Protein AF-A0A0H3GRU6-F1 (afdb_monomer_lite)

Sequence (104 aa):
MSTEKFFQLVTIPDYRFSSDKEQCQNIDFDKIATDCDTKTISILQAINHIGVSIMSEAEEKRLNKDKIMMLSSVVADLAELAIATNKIANSATYSSGYKDAKNV

pLDDT: mean 92.18, std 8.15, range [51.97, 98.81]

Foldseek 3Di:
DDDDAPLRVQEDDQCVPDPCVVVCLPDPLVVLLVVLVVLLVVLVVLLVVLVVVLVVLVPDPDRPPVSNVVSVVSSVVSVSSSSNSNNHNVSSVNSVVVSVVVVD

Organism: Klebsiella pneumoniae subsp. pneumoniae (strain HS11286) (NCBI:txid1125630)

Secondary structure (DSSP, 8-state):
-----HHHH-----TTT-S-HHHHHT--HHHHHHHHHHHHHHHHHHHHHHHHHHHHHHHSSS--HHHHHHHHHHHHHHHHHHHHHHHHHHHHHHHHHHHHHH--

Structure (mmCIF, N/CA/C/O backbone):
data_AF-A0A0H3GRU6-F1
#
_entry.id   AF-A0A0H3GRU6-F1
#
loop_
_atom_site.group_PDB
_atom_site.id
_atom_site.type_symbol
_atom_site.label_atom_id
_atom_site.label_alt_id
_atom_site.label_comp_id
_atom_site.label_asym_id
_atom_site.label_entity_id
_atom_site.label_seq_id
_atom_site.pdbx_PDB_ins_code
_atom_site.Cartn_x
_atom_site.Cartn_y
_atom_site.Cartn_z
_atom_site.occupancy
_atom_site.B_iso_or_equiv
_atom_site.auth_seq_id
_atom_site.auth_comp_id
_atom_site.auth_asym_id
_atom_site.auth_atom_id
_atom_site.pdbx_PDB_model_num
ATOM 1 N N . MET A 1 1 ? 9.476 -24.783 1.574 1.00 51.97 1 MET A N 1
ATOM 2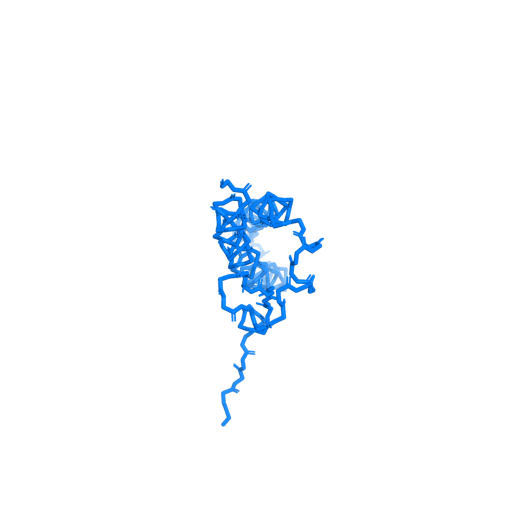 C CA . MET A 1 1 ? 9.001 -23.725 0.660 1.00 51.97 1 MET A CA 1
ATOM 3 C C . MET A 1 1 ? 8.640 -22.522 1.511 1.00 51.97 1 MET A C 1
ATOM 5 O O . MET A 1 1 ? 7.876 -22.709 2.450 1.00 51.97 1 MET A O 1
ATOM 9 N N . SER A 1 2 ? 9.223 -21.348 1.260 1.00 78.75 2 SER A N 1
ATOM 10 C CA . SER A 1 2 ? 8.659 -20.087 1.755 1.00 78.75 2 SER A CA 1
ATOM 11 C C . SER A 1 2 ? 7.510 -19.688 0.832 1.00 78.75 2 SER A C 1
ATOM 13 O O . SER A 1 2 ? 7.607 -19.872 -0.380 1.00 78.75 2 SER A O 1
ATOM 15 N N . THR A 1 3 ? 6.417 -19.179 1.394 1.00 83.88 3 THR A N 1
ATOM 16 C CA . THR A 1 3 ? 5.413 -18.464 0.602 1.00 83.88 3 THR A CA 1
ATOM 17 C C . THR A 1 3 ? 5.865 -17.014 0.530 1.00 83.88 3 THR A C 1
ATOM 19 O O . THR A 1 3 ? 5.961 -16.356 1.566 1.00 83.88 3 THR A O 1
ATOM 22 N N . GLU A 1 4 ? 6.181 -16.532 -0.669 1.00 86.25 4 GLU A N 1
ATOM 23 C CA . GLU A 1 4 ? 6.481 -15.117 -0.883 1.00 86.25 4 GLU A CA 1
ATOM 24 C C . GLU A 1 4 ? 5.208 -14.289 -0.675 1.00 86.25 4 GLU A C 1
ATOM 26 O O . GLU A 1 4 ? 4.135 -14.628 -1.179 1.00 86.25 4 GLU A O 1
ATOM 31 N N . LYS A 1 5 ? 5.326 -13.194 0.071 1.00 88.25 5 LYS A N 1
ATOM 32 C CA . LYS A 1 5 ? 4.264 -12.203 0.238 1.00 88.25 5 LYS A CA 1
ATOM 33 C C . LYS A 1 5 ? 4.081 -11.397 -1.042 1.00 88.25 5 LYS A C 1
ATOM 35 O O . LYS A 1 5 ? 5.017 -11.238 -1.828 1.00 88.25 5 LYS A O 1
ATOM 40 N N . PHE A 1 6 ? 2.904 -10.801 -1.221 1.00 88.38 6 PHE A N 1
ATOM 41 C CA . PHE A 1 6 ? 2.580 -10.041 -2.430 1.00 88.38 6 PHE A CA 1
ATOM 42 C C . PHE A 1 6 ? 3.614 -8.946 -2.741 1.00 88.38 6 PHE A C 1
ATOM 44 O O . PHE A 1 6 ? 4.134 -8.870 -3.854 1.00 88.38 6 PHE A O 1
ATOM 51 N N . PHE A 1 7 ? 4.006 -8.151 -1.741 1.00 87.56 7 PHE A N 1
ATOM 52 C CA . PHE A 1 7 ? 4.991 -7.078 -1.925 1.00 87.56 7 PHE A CA 1
ATOM 53 C C . PHE A 1 7 ? 6.400 -7.576 -2.304 1.00 87.56 7 PHE A C 1
ATOM 55 O O . PHE A 1 7 ? 7.226 -6.798 -2.793 1.00 87.56 7 PHE A O 1
ATOM 62 N N . GLN A 1 8 ? 6.717 -8.854 -2.068 1.00 88.50 8 GLN A N 1
ATOM 63 C CA . GLN A 1 8 ? 7.986 -9.446 -2.500 1.00 88.50 8 GLN A CA 1
ATOM 64 C C . GLN A 1 8 ? 7.963 -9.706 -4.010 1.00 88.50 8 GLN A C 1
ATOM 66 O O . GLN A 1 8 ? 8.957 -9.431 -4.680 1.00 88.50 8 GLN A O 1
ATOM 71 N N . LEU A 1 9 ? 6.808 -10.122 -4.540 1.00 89.75 9 LEU A N 1
ATOM 72 C CA . LEU A 1 9 ? 6.589 -10.417 -5.958 1.00 89.75 9 LEU A CA 1
ATOM 73 C C . LEU A 1 9 ? 6.447 -9.156 -6.814 1.00 89.75 9 LEU A C 1
ATOM 75 O O . LEU A 1 9 ? 6.908 -9.123 -7.953 1.00 89.75 9 LEU A O 1
ATOM 79 N N . VAL A 1 10 ? 5.822 -8.108 -6.276 1.00 88.94 10 VAL A N 1
ATOM 80 C CA . VAL A 1 10 ? 5.631 -6.858 -7.012 1.00 88.94 10 VAL A CA 1
ATOM 81 C C . VAL A 1 10 ? 6.937 -6.069 -7.067 1.00 88.94 10 VAL A C 1
ATOM 83 O O . VAL A 1 10 ? 7.530 -5.716 -6.042 1.00 88.94 10 VAL A O 1
ATOM 86 N N . THR A 1 11 ? 7.392 -5.777 -8.281 1.00 89.50 11 THR A N 1
ATOM 87 C CA . THR A 1 11 ? 8.557 -4.933 -8.540 1.00 89.50 11 THR A CA 1
ATOM 88 C C . THR A 1 11 ? 8.417 -4.237 -9.886 1.00 89.50 11 THR A C 1
ATOM 90 O O . THR A 1 11 ? 7.670 -4.683 -10.755 1.00 89.50 11 THR A O 1
ATOM 93 N N . ILE A 1 12 ? 9.175 -3.163 -10.059 1.00 91.12 12 ILE A N 1
ATOM 94 C CA . ILE A 1 12 ? 9.457 -2.568 -11.364 1.00 91.12 12 ILE A CA 1
ATOM 95 C C . ILE A 1 12 ? 10.920 -2.849 -11.738 1.00 91.12 12 ILE A C 1
ATOM 97 O O . ILE A 1 12 ? 11.711 -3.203 -10.853 1.00 91.12 12 ILE A O 1
ATOM 101 N N . PRO A 1 13 ? 11.302 -2.711 -13.018 1.00 89.12 13 PRO A N 1
ATOM 102 C CA . PRO A 1 13 ? 12.703 -2.724 -13.412 1.00 89.12 13 PRO A CA 1
ATOM 103 C C . PRO A 1 13 ? 13.481 -1.597 -12.725 1.00 89.12 13 PRO A C 1
ATOM 105 O O . PRO A 1 13 ? 13.002 -0.470 -12.638 1.00 89.12 13 PRO A O 1
ATOM 108 N N . ASP A 1 14 ? 14.700 -1.891 -12.279 1.00 85.56 14 ASP A N 1
ATOM 109 C CA . ASP A 1 14 ? 15.606 -0.884 -11.729 1.00 85.56 14 ASP A CA 1
ATOM 110 C C . ASP A 1 14 ? 16.530 -0.367 -12.833 1.00 85.56 14 ASP A C 1
ATOM 112 O O . ASP A 1 14 ? 17.379 -1.108 -13.336 1.00 85.56 14 ASP A O 1
ATOM 116 N N . TYR A 1 15 ? 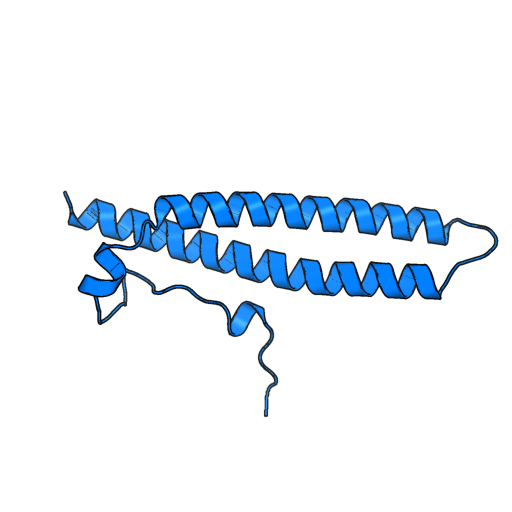16.409 0.909 -13.208 1.00 84.38 15 TYR A N 1
ATOM 117 C CA . TYR A 1 15 ? 17.208 1.478 -14.296 1.00 84.38 15 TYR A CA 1
ATOM 118 C C . TYR A 1 15 ? 18.718 1.433 -14.020 1.00 84.38 15 TYR A C 1
ATOM 120 O O . TYR A 1 15 ? 19.505 1.453 -14.964 1.00 84.38 15 TYR A O 1
ATOM 128 N N . ARG A 1 16 ? 19.172 1.303 -12.768 1.00 83.44 16 ARG A N 1
ATOM 129 C CA . ARG A 1 16 ? 20.599 1.169 -12.423 1.00 83.44 16 ARG A CA 1
ATOM 130 C C . ARG A 1 16 ? 21.146 -0.175 -12.893 1.00 83.44 16 ARG A C 1
ATOM 132 O O . ARG A 1 16 ? 22.159 -0.224 -13.591 1.00 83.44 16 ARG A O 1
ATOM 139 N N . PHE A 1 17 ? 20.416 -1.246 -12.591 1.00 84.38 17 PHE A N 1
ATOM 140 C CA . PHE A 1 17 ? 20.853 -2.632 -12.783 1.00 84.38 17 PHE A CA 1
ATOM 141 C C . PHE A 1 17 ? 20.212 -3.333 -13.978 1.00 84.38 17 PHE A C 1
ATOM 143 O O . PHE A 1 17 ? 20.629 -4.438 -14.309 1.00 84.38 17 PHE A O 1
ATOM 150 N N . SER A 1 18 ? 19.231 -2.713 -14.641 1.00 81.44 18 SER A N 1
ATOM 151 C CA . SER A 1 18 ? 18.587 -3.326 -15.800 1.00 81.44 18 SER A CA 1
ATOM 152 C C . SER A 1 18 ? 19.623 -3.615 -16.883 1.00 81.44 18 SER A C 1
ATOM 154 O O . SER A 1 18 ? 20.359 -2.707 -17.296 1.00 81.44 18 SER A O 1
ATOM 156 N N . SER A 1 19 ? 19.664 -4.876 -17.313 1.00 79.69 19 SER A N 1
ATOM 157 C CA . SER A 1 19 ? 20.391 -5.329 -18.499 1.00 79.69 19 SER A CA 1
ATOM 158 C C . SER A 1 19 ? 19.740 -4.819 -19.782 1.00 79.69 19 SER A C 1
ATOM 160 O O . SER A 1 19 ? 20.431 -4.622 -20.775 1.00 79.69 19 SER A O 1
ATOM 162 N N . ASP A 1 20 ? 18.429 -4.569 -19.747 1.00 81.44 20 ASP A N 1
ATOM 163 C CA . ASP A 1 20 ? 17.657 -4.027 -20.858 1.00 81.44 20 ASP A CA 1
ATOM 164 C C . ASP A 1 20 ? 17.414 -2.529 -20.633 1.00 81.44 20 ASP A C 1
ATOM 166 O O . ASP A 1 20 ? 16.397 -2.089 -20.084 1.00 81.44 20 ASP A O 1
ATOM 170 N N . LYS A 1 21 ? 18.420 -1.723 -20.988 1.00 78.81 21 LYS A N 1
ATOM 171 C CA . LYS A 1 21 ? 18.313 -0.263 -20.884 1.00 78.81 21 LYS A CA 1
ATOM 172 C C . LYS A 1 21 ? 17.267 0.303 -21.838 1.00 78.81 21 LYS A C 1
ATOM 174 O O . LYS A 1 21 ? 16.660 1.307 -21.486 1.00 78.81 21 LYS A O 1
ATOM 179 N N . GLU A 1 22 ? 17.045 -0.327 -22.990 1.00 81.75 22 GLU A N 1
ATOM 180 C CA . GLU A 1 22 ? 16.111 0.150 -24.012 1.00 81.75 22 GLU A CA 1
ATOM 181 C C . GLU A 1 22 ? 14.669 0.069 -23.505 1.00 81.75 22 GLU A C 1
ATOM 183 O O . GLU A 1 22 ? 13.941 1.065 -23.532 1.00 81.75 22 GLU A O 1
ATOM 188 N N . GLN A 1 23 ? 14.280 -1.067 -22.918 1.00 78.81 23 GLN A N 1
ATOM 189 C CA . GLN A 1 23 ? 12.960 -1.212 -22.310 1.00 78.81 23 GLN A CA 1
ATOM 190 C C . GLN A 1 23 ? 12.756 -0.206 -21.171 1.00 78.81 23 GLN A C 1
ATOM 192 O O . GLN A 1 23 ? 11.695 0.411 -21.063 1.00 78.81 23 GLN A O 1
ATOM 197 N N . CYS A 1 24 ? 13.771 -0.002 -20.328 1.00 87.38 24 CYS A N 1
ATOM 198 C CA . CYS A 1 24 ? 13.656 0.925 -19.208 1.00 87.38 24 CYS A CA 1
ATOM 199 C C . CYS A 1 24 ? 13.744 2.406 -19.617 1.00 87.38 24 CYS A C 1
ATOM 201 O O . CYS A 1 24 ? 13.280 3.265 -18.868 1.00 87.38 24 CYS A O 1
ATOM 203 N N . GLN A 1 25 ? 14.298 2.735 -20.787 1.00 85.50 25 GLN A N 1
ATOM 204 C CA . GLN A 1 25 ? 14.419 4.118 -21.258 1.00 85.50 25 GLN A CA 1
ATOM 205 C C . GLN A 1 25 ? 13.052 4.759 -21.521 1.00 85.50 25 GLN A C 1
ATOM 207 O O . GLN A 1 25 ? 12.885 5.956 -21.283 1.00 85.50 25 GLN A O 1
ATOM 212 N N . ASN A 1 26 ? 12.057 3.968 -21.925 1.00 88.62 26 ASN A N 1
ATOM 213 C CA . ASN A 1 26 ? 10.692 4.446 -22.161 1.00 88.62 26 ASN A CA 1
ATOM 214 C C . ASN A 1 26 ? 9.833 4.497 -20.889 1.00 88.62 26 ASN A C 1
ATOM 216 O O . ASN A 1 26 ? 8.701 4.973 -20.934 1.00 88.62 26 ASN A O 1
ATOM 220 N N . ILE A 1 27 ? 10.352 4.023 -19.754 1.00 91.81 27 ILE A N 1
ATOM 221 C CA . ILE A 1 27 ? 9.638 4.091 -18.482 1.00 91.81 27 ILE A CA 1
ATOM 222 C C . ILE A 1 27 ? 9.776 5.503 -17.906 1.00 91.81 27 ILE A C 1
ATOM 224 O O . ILE A 1 27 ? 10.881 6.042 -17.755 1.00 91.81 27 ILE A O 1
ATOM 228 N N . ASP A 1 28 ? 8.629 6.089 -17.580 1.00 93.88 28 ASP A N 1
ATOM 229 C CA . ASP A 1 28 ? 8.510 7.340 -16.838 1.00 93.88 28 ASP A CA 1
ATOM 230 C C . ASP A 1 28 ? 8.559 7.040 -15.332 1.00 93.88 28 ASP A C 1
ATOM 232 O O . ASP A 1 28 ? 7.539 6.830 -14.669 1.00 93.88 28 ASP A O 1
ATOM 236 N N . PHE A 1 29 ? 9.782 6.916 -14.816 1.00 94.81 29 PHE A N 1
ATOM 237 C CA . PHE A 1 29 ? 10.018 6.573 -13.417 1.00 94.81 29 PHE A CA 1
ATOM 238 C C . PHE A 1 29 ? 9.555 7.670 -12.453 1.00 94.81 29 PHE A C 1
ATOM 240 O O . PHE A 1 29 ? 9.081 7.336 -11.373 1.00 94.81 29 PHE A O 1
ATOM 247 N N . ASP A 1 30 ? 9.631 8.944 -12.837 1.00 95.38 30 ASP A N 1
ATOM 248 C CA . ASP A 1 30 ? 9.156 10.060 -12.013 1.00 95.38 30 ASP A CA 1
ATOM 249 C C . ASP A 1 30 ? 7.638 9.984 -11.788 1.00 95.38 30 ASP A C 1
ATOM 251 O O . ASP A 1 30 ? 7.143 10.037 -10.656 1.00 95.38 30 ASP A O 1
ATOM 255 N N . LYS A 1 31 ? 6.884 9.721 -12.862 1.00 97.00 31 LYS A N 1
ATOM 256 C CA . LYS A 1 31 ? 5.435 9.525 -12.773 1.00 97.00 31 LYS A CA 1
ATOM 257 C C . LYS A 1 31 ? 5.061 8.300 -11.944 1.00 97.00 31 LYS A C 1
ATOM 259 O O . LYS A 1 31 ? 4.126 8.376 -11.149 1.00 97.00 31 LYS A O 1
ATOM 264 N N . ILE A 1 32 ? 5.773 7.181 -12.107 1.00 96.75 32 ILE A N 1
ATOM 265 C CA . ILE A 1 32 ? 5.541 5.973 -11.297 1.00 96.75 32 ILE A CA 1
ATOM 266 C C . ILE A 1 32 ? 5.844 6.248 -9.822 1.00 96.75 32 ILE A C 1
ATOM 268 O O . ILE A 1 32 ? 5.073 5.819 -8.963 1.00 96.75 32 ILE A O 1
ATOM 272 N N . ALA A 1 33 ? 6.933 6.964 -9.525 1.00 97.06 33 ALA A N 1
ATOM 273 C CA . ALA A 1 33 ? 7.303 7.331 -8.164 1.00 97.06 33 ALA A CA 1
ATOM 274 C C . ALA A 1 33 ? 6.197 8.158 -7.501 1.00 97.06 33 ALA A C 1
ATOM 276 O O . ALA A 1 33 ? 5.700 7.781 -6.441 1.00 97.06 33 ALA A O 1
ATOM 277 N N . THR A 1 34 ? 5.749 9.217 -8.178 1.00 98.12 34 THR A N 1
ATOM 278 C CA . THR A 1 34 ? 4.703 10.126 -7.690 1.00 98.12 34 THR A CA 1
ATOM 279 C C . THR A 1 34 ? 3.356 9.420 -7.505 1.00 98.12 34 THR A C 1
ATOM 281 O O . THR A 1 34 ? 2.688 9.602 -6.483 1.00 98.12 34 THR A O 1
ATOM 284 N N . ASP A 1 35 ? 2.948 8.581 -8.464 1.00 98.31 35 ASP A N 1
ATOM 285 C CA . ASP A 1 35 ? 1.699 7.814 -8.379 1.00 98.31 35 ASP A CA 1
ATOM 286 C C . ASP A 1 35 ? 1.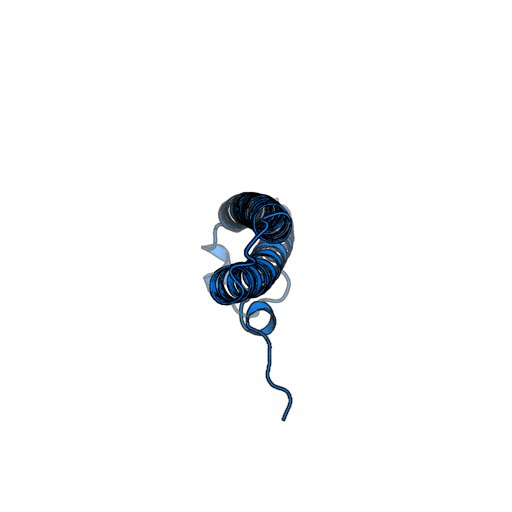731 6.812 -7.217 1.00 98.31 35 ASP A C 1
ATOM 288 O O . ASP A 1 35 ? 0.798 6.749 -6.412 1.00 98.31 35 ASP A O 1
ATOM 292 N N . CYS A 1 36 ? 2.826 6.060 -7.076 1.00 98.12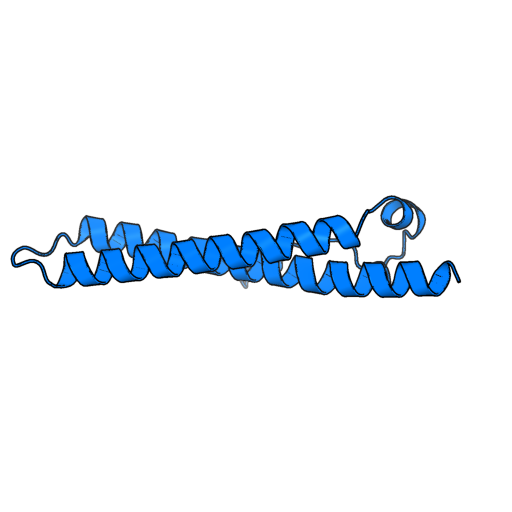 36 CYS A N 1
ATOM 293 C CA . CYS A 1 36 ? 2.967 5.076 -6.007 1.00 98.12 36 CYS A CA 1
ATOM 294 C C . CYS A 1 36 ? 3.096 5.720 -4.623 1.00 98.12 36 CYS A C 1
ATOM 296 O O . CYS A 1 36 ? 2.544 5.180 -3.663 1.00 98.12 36 CYS A O 1
ATOM 298 N N . ASP A 1 37 ? 3.762 6.868 -4.497 1.00 98.38 37 ASP A N 1
ATOM 299 C CA . ASP A 1 37 ? 3.818 7.626 -3.243 1.00 98.38 37 ASP A CA 1
ATOM 300 C C . ASP A 1 37 ? 2.417 8.108 -2.828 1.00 98.38 37 ASP A C 1
ATOM 302 O O . ASP A 1 37 ? 1.932 7.796 -1.737 1.00 98.38 37 ASP A O 1
ATOM 306 N N . THR A 1 38 ? 1.678 8.718 -3.761 1.00 98.50 38 THR A N 1
ATOM 307 C CA . THR A 1 38 ? 0.295 9.175 -3.534 1.00 98.50 38 THR A CA 1
ATOM 308 C C . THR A 1 38 ? -0.634 8.024 -3.133 1.00 98.50 38 THR A C 1
ATOM 310 O O . THR A 1 38 ? -1.447 8.148 -2.207 1.00 98.50 38 THR A O 1
ATOM 313 N N . LYS A 1 39 ? -0.517 6.870 -3.801 1.00 98.38 39 LYS A N 1
ATOM 314 C CA . LYS A 1 39 ? -1.281 5.662 -3.454 1.00 98.38 39 LYS A CA 1
ATOM 315 C C . LYS A 1 39 ? -0.889 5.120 -2.086 1.00 98.38 39 LYS A C 1
ATOM 317 O O . LYS A 1 39 ? -1.782 4.752 -1.331 1.00 98.38 39 LYS A O 1
ATOM 322 N N . THR A 1 40 ? 0.398 5.115 -1.742 1.00 98.62 40 THR A N 1
ATOM 323 C CA . THR A 1 40 ? 0.870 4.703 -0.410 1.00 98.62 40 THR A CA 1
ATOM 324 C C . THR A 1 40 ? 0.195 5.542 0.671 1.00 98.62 40 THR A C 1
ATOM 326 O O . THR A 1 40 ? -0.395 4.985 1.595 1.00 98.62 40 THR A O 1
ATOM 329 N N . ILE A 1 41 ? 0.190 6.869 0.521 1.00 98.69 41 ILE A N 1
ATOM 330 C CA . ILE A 1 41 ? -0.478 7.786 1.456 1.00 98.69 41 ILE A CA 1
ATOM 331 C C . ILE A 1 41 ? -1.979 7.481 1.543 1.00 98.69 41 ILE A C 1
ATOM 333 O O . ILE A 1 41 ? -2.518 7.345 2.641 1.00 98.69 41 ILE A O 1
ATOM 337 N N . SER A 1 42 ? -2.647 7.312 0.400 1.00 98.69 42 SER A N 1
ATOM 338 C CA . SER A 1 42 ? -4.086 7.015 0.345 1.00 98.69 42 SER A CA 1
ATOM 339 C C . SER A 1 42 ? -4.435 5.691 1.040 1.00 98.69 42 SER A C 1
ATOM 341 O O . SER A 1 42 ? -5.428 5.596 1.761 1.00 98.69 42 SER A O 1
ATOM 343 N N . ILE A 1 43 ? -3.598 4.666 0.869 1.00 98.81 43 ILE A N 1
ATOM 344 C CA . ILE A 1 43 ? -3.762 3.362 1.518 1.00 98.81 43 ILE A CA 1
ATOM 345 C C . ILE A 1 43 ? -3.553 3.484 3.032 1.00 98.81 43 ILE A C 1
ATOM 347 O O . ILE A 1 43 ? -4.349 2.950 3.801 1.00 98.81 43 ILE A O 1
ATOM 351 N N . LEU A 1 44 ? -2.536 4.225 3.482 1.00 98.81 44 LEU A N 1
ATOM 352 C CA . LEU A 1 44 ? -2.304 4.471 4.910 1.00 98.81 44 LEU A CA 1
ATOM 353 C C . LEU A 1 44 ? -3.470 5.234 5.557 1.00 98.81 44 LEU A C 1
ATOM 355 O O . LEU A 1 44 ? -3.875 4.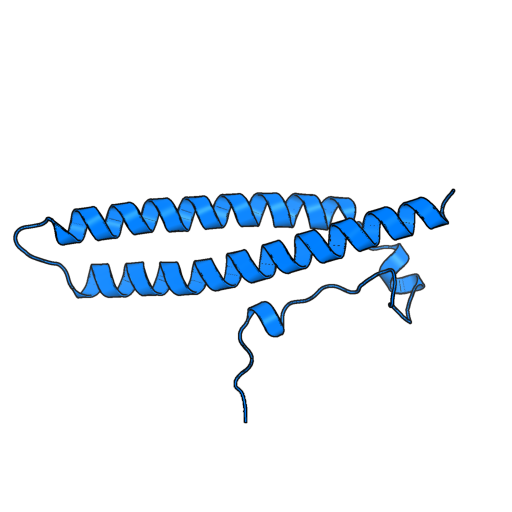916 6.675 1.00 98.81 44 LEU A O 1
ATOM 359 N N . GLN A 1 45 ? -4.063 6.194 4.844 1.00 98.69 45 GLN A N 1
ATOM 360 C CA . GLN A 1 45 ? -5.279 6.882 5.287 1.00 98.69 45 GLN A CA 1
ATOM 361 C C . GLN A 1 45 ? -6.465 5.918 5.415 1.00 98.69 45 GLN A C 1
ATOM 363 O O . GLN A 1 45 ? -7.194 5.979 6.408 1.00 98.69 45 GLN A O 1
ATOM 368 N N . ALA A 1 46 ? -6.638 5.002 4.458 1.00 98.75 46 ALA A N 1
ATOM 369 C CA . ALA A 1 46 ? -7.672 3.973 4.521 1.00 98.75 46 ALA A CA 1
ATOM 370 C C . ALA A 1 46 ? -7.460 3.020 5.710 1.00 98.75 46 ALA A C 1
ATOM 372 O O . ALA A 1 46 ? -8.405 2.764 6.455 1.00 98.75 46 ALA A O 1
ATOM 373 N N . ILE A 1 47 ? -6.223 2.566 5.952 1.00 98.75 47 ILE A N 1
ATOM 374 C CA . ILE A 1 47 ? -5.863 1.757 7.128 1.00 98.75 47 ILE A CA 1
ATOM 375 C C . ILE A 1 47 ? -6.244 2.486 8.417 1.00 98.75 47 ILE A C 1
ATOM 377 O O . ILE A 1 47 ? -6.889 1.898 9.282 1.00 98.75 47 ILE A O 1
ATOM 381 N N . ASN A 1 48 ? -5.896 3.769 8.539 1.00 98.69 48 ASN A N 1
ATOM 382 C CA . ASN A 1 48 ? -6.226 4.561 9.719 1.00 98.69 48 ASN A CA 1
ATOM 383 C C . ASN A 1 48 ? -7.746 4.684 9.924 1.00 98.69 48 ASN A C 1
ATOM 385 O O . ASN A 1 48 ? -8.244 4.460 11.026 1.00 98.69 48 ASN A O 1
ATOM 389 N N . HIS A 1 49 ? -8.500 4.987 8.864 1.00 98.50 49 HIS A N 1
ATOM 390 C CA . HIS A 1 49 ? -9.960 5.095 8.931 1.00 98.50 49 HIS A CA 1
ATOM 391 C C . HIS A 1 49 ? -10.630 3.774 9.342 1.00 98.50 49 HIS A C 1
ATOM 393 O O . HIS A 1 49 ? -11.544 3.760 10.173 1.00 98.50 49 HIS A O 1
ATOM 399 N N . ILE A 1 50 ? -10.158 2.652 8.797 1.00 98.38 50 ILE A N 1
ATOM 400 C CA . ILE A 1 50 ? -10.666 1.326 9.154 1.00 98.38 50 ILE A CA 1
ATOM 401 C C . ILE A 1 50 ? -10.274 0.968 10.591 1.00 98.38 50 ILE A C 1
ATOM 403 O O . ILE A 1 50 ? -11.109 0.450 11.328 1.00 98.38 50 ILE A O 1
ATOM 407 N N . GLY A 1 51 ? -9.056 1.301 11.024 1.00 98.06 51 GLY A N 1
ATOM 408 C CA . GLY A 1 51 ? -8.610 1.130 12.407 1.00 98.06 51 GLY A CA 1
ATOM 409 C C . GLY A 1 51 ? -9.526 1.842 13.406 1.00 98.06 51 GLY A C 1
ATOM 410 O O . GLY A 1 51 ? -9.991 1.222 14.360 1.00 98.06 51 GLY A O 1
ATOM 411 N N . VAL A 1 52 ? -9.878 3.103 13.137 1.00 97.94 52 VAL A N 1
ATOM 412 C CA . VAL A 1 52 ? -10.867 3.847 13.939 1.00 97.94 52 VAL A CA 1
ATOM 413 C C . VAL A 1 52 ? -12.232 3.155 13.915 1.00 97.94 52 VAL A C 1
ATOM 415 O O . VAL A 1 52 ? -12.859 2.999 14.958 1.00 97.94 52 VAL A O 1
ATOM 418 N N . SER A 1 53 ? -12.676 2.677 12.750 1.00 96.62 53 SER A N 1
ATOM 419 C CA . SER A 1 53 ? -13.953 1.960 12.623 1.00 96.62 53 SER A CA 1
ATOM 420 C C . SER A 1 53 ? -13.990 0.663 13.443 1.00 96.62 53 SER A C 1
ATOM 422 O O . SER A 1 53 ? -15.024 0.337 14.023 1.00 96.62 53 SER A O 1
ATOM 424 N N . ILE A 1 54 ? -12.871 -0.066 13.524 1.00 97.31 54 ILE A N 1
ATOM 425 C CA . ILE A 1 54 ? -12.722 -1.253 14.379 1.00 97.31 54 ILE A CA 1
ATOM 426 C C . ILE A 1 54 ? -12.813 -0.864 15.856 1.00 97.31 54 ILE A C 1
ATOM 428 O O . ILE A 1 54 ? -13.499 -1.545 16.613 1.00 97.31 54 ILE A O 1
ATOM 432 N N . MET A 1 55 ? -12.149 0.222 16.265 1.00 95.44 55 MET A N 1
ATOM 433 C CA . MET A 1 55 ? -12.208 0.709 17.646 1.00 95.44 55 MET A CA 1
ATOM 434 C C . MET A 1 55 ? -13.638 1.073 18.048 1.00 95.44 55 MET A C 1
ATOM 436 O O . MET A 1 55 ? -14.106 0.606 19.081 1.00 95.44 55 MET A O 1
ATOM 440 N N . SER A 1 56 ? -14.359 1.823 17.209 1.00 95.25 56 SER A N 1
ATOM 441 C CA . SER A 1 56 ? -15.763 2.163 17.469 1.00 95.25 56 SER A CA 1
ATOM 442 C C . SER A 1 56 ? -16.647 0.919 17.571 1.00 95.25 56 SER A C 1
ATOM 444 O O . SER A 1 56 ? -17.456 0.820 18.484 1.00 95.25 56 SER A O 1
ATOM 446 N N . GLU A 1 57 ? -16.461 -0.073 16.693 1.00 94.56 57 GLU A N 1
ATOM 447 C CA . GLU A 1 57 ? -17.207 -1.337 16.773 1.00 94.56 57 GLU A CA 1
ATOM 448 C C . GLU A 1 57 ? -16.872 -2.140 18.043 1.00 94.56 57 GLU A C 1
ATOM 450 O O . GLU A 1 57 ? -17.714 -2.880 18.550 1.00 94.56 57 GLU A O 1
ATOM 455 N N . ALA A 1 58 ? -15.654 -2.001 18.573 1.00 92.31 58 ALA A N 1
ATOM 456 C CA . ALA A 1 58 ? -15.222 -2.659 19.803 1.00 92.31 58 ALA A CA 1
ATOM 457 C C . ALA A 1 58 ? -15.797 -2.018 21.079 1.00 92.31 58 ALA A C 1
ATOM 459 O O . ALA A 1 58 ? -15.912 -2.701 22.097 1.00 92.31 58 ALA A O 1
ATOM 460 N N . GLU A 1 59 ? -16.169 -0.738 21.029 1.00 92.75 59 GLU A N 1
ATOM 461 C CA . GLU A 1 59 ? -16.813 -0.016 22.136 1.00 92.75 59 GLU A CA 1
ATOM 462 C C . GLU A 1 59 ? -18.315 -0.328 22.262 1.00 92.75 59 GLU A C 1
ATOM 464 O O . GLU A 1 59 ? -18.924 -0.084 23.309 1.00 92.75 59 GLU A O 1
ATOM 469 N N . GLU A 1 60 ? -18.926 -0.902 21.223 1.00 90.12 60 GLU A N 1
ATOM 470 C CA . GLU A 1 60 ? -20.346 -1.240 21.219 1.00 90.12 60 GLU A CA 1
ATOM 471 C C . GLU A 1 60 ? -20.698 -2.332 22.242 1.00 90.12 60 GLU A C 1
ATOM 473 O O . GLU A 1 60 ? -20.016 -3.347 22.399 1.00 90.12 60 GLU A O 1
ATOM 478 N N . LYS A 1 61 ? -21.859 -2.185 22.901 1.00 86.25 61 LYS A N 1
ATOM 479 C CA . LYS A 1 61 ? -22.348 -3.160 23.905 1.00 86.25 61 LYS A CA 1
ATOM 480 C C . LYS A 1 61 ? -22.513 -4.572 23.337 1.00 86.25 61 LYS A C 1
ATOM 482 O O . LYS A 1 61 ? -22.471 -5.550 24.084 1.00 86.25 61 LYS A O 1
ATOM 487 N N . ARG A 1 62 ? -22.782 -4.677 22.033 1.00 90.44 62 ARG A N 1
ATOM 488 C CA . ARG A 1 62 ? -22.884 -5.937 21.291 1.00 90.44 62 ARG A CA 1
ATOM 489 C C . ARG A 1 62 ? -21.828 -5.949 20.197 1.00 90.44 62 ARG A C 1
ATOM 491 O O . ARG A 1 62 ? -22.080 -5.492 19.091 1.00 90.44 62 ARG A O 1
ATOM 498 N N . LEU A 1 63 ? -20.680 -6.525 20.524 1.00 91.38 63 LEU A N 1
ATOM 499 C CA . LEU A 1 63 ? -19.552 -6.673 19.615 1.00 91.38 63 LEU A CA 1
ATOM 500 C C . LEU A 1 63 ? -19.932 -7.455 18.346 1.00 91.38 63 LEU A C 1
ATOM 502 O O . LEU A 1 63 ? -20.218 -8.656 18.421 1.00 91.38 63 LEU A O 1
ATOM 506 N N . ASN A 1 64 ? -19.862 -6.821 17.175 1.00 94.25 64 ASN A N 1
ATOM 507 C CA . ASN A 1 64 ? -19.969 -7.524 15.898 1.00 94.25 64 ASN A CA 1
ATOM 508 C C . ASN A 1 64 ? -18.610 -8.116 15.494 1.00 94.25 64 ASN A C 1
ATOM 510 O O . ASN A 1 64 ? -17.812 -7.499 14.784 1.00 94.25 64 ASN A O 1
ATOM 514 N N . LYS A 1 65 ? -18.343 -9.340 15.960 1.00 94.25 65 LYS A N 1
ATOM 515 C CA . LYS A 1 65 ? -17.076 -10.044 15.703 1.00 94.25 65 LYS A CA 1
ATOM 516 C C . LYS A 1 65 ? -16.794 -10.246 14.214 1.00 94.25 65 LYS A C 1
ATOM 518 O O . LYS A 1 65 ? -15.646 -10.096 13.807 1.00 94.25 65 LYS A O 1
ATOM 523 N N . ASP A 1 66 ? -17.818 -10.533 13.413 1.00 96.06 66 ASP A N 1
ATOM 524 C CA . ASP A 1 66 ? -17.659 -10.770 11.974 1.00 96.06 66 ASP A CA 1
ATOM 525 C C . ASP A 1 66 ? -17.225 -9.494 11.250 1.00 96.06 66 ASP A C 1
ATOM 527 O O . ASP A 1 66 ? -16.319 -9.521 10.416 1.00 96.06 66 ASP A O 1
ATOM 531 N N . LYS A 1 67 ? -17.809 -8.348 11.623 1.00 96.06 67 LYS A N 1
ATOM 532 C CA . LYS A 1 67 ? -17.410 -7.043 11.089 1.00 96.06 67 LYS A CA 1
ATOM 533 C C . LYS A 1 67 ? -15.983 -6.681 11.492 1.00 96.06 67 LYS A C 1
ATOM 535 O O . LYS A 1 67 ? -15.213 -6.264 10.634 1.00 96.06 67 LYS A O 1
ATOM 540 N N . ILE A 1 68 ? -15.606 -6.873 12.757 1.00 96.75 68 ILE A N 1
ATOM 541 C CA . ILE A 1 68 ? -14.233 -6.610 13.222 1.00 96.75 68 ILE A CA 1
ATOM 542 C C . ILE A 1 68 ? -13.226 -7.493 12.491 1.00 96.75 68 ILE A C 1
ATOM 544 O O . ILE A 1 68 ? -12.188 -6.998 12.056 1.00 96.75 68 ILE A O 1
ATOM 548 N N . MET A 1 69 ? -13.534 -8.782 12.333 1.00 97.38 69 MET A N 1
ATOM 549 C CA . MET A 1 69 ? -12.684 -9.724 11.612 1.00 97.38 69 MET A CA 1
ATOM 550 C C . MET A 1 69 ? -12.512 -9.295 10.154 1.00 97.38 69 MET A C 1
ATOM 552 O O . MET A 1 69 ? -11.383 -9.187 9.688 1.00 97.38 69 MET A O 1
ATOM 556 N N . MET A 1 70 ? -13.608 -8.961 9.469 1.00 98.06 70 MET A N 1
ATOM 557 C CA . MET A 1 70 ? -13.578 -8.479 8.088 1.00 98.06 70 MET A CA 1
ATOM 558 C C . MET A 1 70 ? -12.747 -7.199 7.942 1.00 98.06 70 MET A C 1
ATOM 560 O O . MET A 1 70 ? -11.840 -7.153 7.114 1.00 98.06 70 MET A O 1
ATOM 564 N N . LEU A 1 71 ? -12.990 -6.185 8.776 1.00 98.06 71 LEU A N 1
ATOM 565 C CA . LEU A 1 71 ? -12.235 -4.930 8.733 1.00 98.06 71 LEU A CA 1
ATOM 566 C C . LEU A 1 71 ? -10.746 -5.152 9.032 1.00 98.06 71 LEU A C 1
ATOM 568 O O . LEU A 1 71 ? -9.890 -4.551 8.387 1.00 98.06 71 LEU A O 1
ATOM 572 N N . SER A 1 72 ? -10.429 -6.041 9.974 1.00 98.00 72 SER A N 1
ATOM 573 C CA . SER A 1 72 ? -9.045 -6.382 10.323 1.00 98.00 72 SER A CA 1
ATOM 574 C C . SER A 1 72 ? -8.328 -7.107 9.180 1.00 98.00 72 SER A C 1
ATOM 576 O O . SER A 1 72 ? -7.159 -6.828 8.922 1.00 98.00 72 SER A O 1
ATOM 578 N N . SER A 1 73 ? -9.022 -7.991 8.453 1.00 98.06 73 SER A N 1
ATOM 579 C CA . SER A 1 73 ? -8.498 -8.613 7.231 1.00 98.06 73 SER A CA 1
ATOM 580 C C . SER A 1 73 ? -8.217 -7.573 6.146 1.00 98.06 73 SER A C 1
ATOM 582 O O . SER A 1 73 ? -7.130 -7.578 5.577 1.00 98.06 73 SER A O 1
ATOM 584 N N . VAL A 1 74 ? -9.126 -6.615 5.930 1.00 98.31 74 VAL A N 1
ATOM 585 C CA . VAL A 1 74 ? -8.903 -5.519 4.970 1.00 98.31 74 VAL A CA 1
ATOM 586 C C . VAL A 1 74 ? -7.688 -4.672 5.365 1.00 98.31 74 VAL A C 1
ATOM 588 O O . VAL A 1 74 ? -6.896 -4.308 4.502 1.00 98.31 74 VAL A O 1
ATOM 591 N N . VAL A 1 75 ? -7.491 -4.379 6.655 1.00 98.50 75 VAL A N 1
ATOM 592 C CA . VAL A 1 75 ? -6.286 -3.673 7.132 1.00 98.50 75 VAL A CA 1
ATOM 593 C C . VAL A 1 75 ? -5.013 -4.451 6.801 1.00 98.50 75 VAL A C 1
ATOM 595 O O . VAL A 1 75 ? -4.038 -3.842 6.362 1.00 98.50 75 VAL A O 1
ATOM 598 N N . ALA A 1 76 ? -5.013 -5.773 6.987 1.00 97.69 76 ALA A N 1
ATOM 599 C CA . ALA A 1 76 ? -3.861 -6.609 6.661 1.00 97.69 76 ALA A CA 1
ATOM 600 C C . ALA A 1 76 ? -3.533 -6.567 5.158 1.00 97.69 76 ALA A C 1
ATOM 602 O O . ALA A 1 76 ? -2.377 -6.343 4.796 1.00 97.69 76 ALA A O 1
ATOM 603 N N . ASP A 1 77 ? -4.545 -6.683 4.296 1.00 97.31 77 ASP A N 1
ATOM 604 C CA . ASP A 1 77 ? -4.375 -6.614 2.840 1.00 97.31 77 ASP A CA 1
ATOM 605 C C . ASP A 1 77 ? -3.872 -5.231 2.394 1.00 97.31 77 ASP A C 1
ATOM 607 O O . ASP A 1 77 ? -2.914 -5.115 1.626 1.00 97.31 77 ASP A O 1
ATOM 611 N N . LEU A 1 78 ? -4.467 -4.156 2.921 1.00 98.31 78 LEU A N 1
ATOM 612 C CA . LEU A 1 78 ? -4.034 -2.787 2.638 1.00 98.31 78 LEU A CA 1
ATOM 613 C C . LEU A 1 78 ? -2.598 -2.535 3.110 1.00 98.31 78 LEU A C 1
ATOM 615 O O . LEU A 1 78 ? -1.853 -1.833 2.431 1.00 98.31 78 LEU A O 1
ATOM 619 N N . ALA A 1 79 ? -2.172 -3.114 4.234 1.00 98.19 79 ALA A N 1
ATOM 620 C CA . ALA A 1 79 ? -0.795 -2.984 4.697 1.00 98.19 79 ALA A CA 1
ATOM 621 C C . ALA A 1 79 ? 0.196 -3.619 3.707 1.00 98.19 79 ALA A C 1
ATOM 623 O O . ALA A 1 79 ? 1.238 -3.025 3.424 1.00 98.19 79 ALA A O 1
ATOM 624 N N . GLU A 1 80 ? -0.129 -4.777 3.122 1.00 96.88 80 GLU A N 1
ATOM 625 C CA . GLU A 1 80 ? 0.702 -5.368 2.065 1.00 96.88 80 GLU A CA 1
ATOM 626 C C . GLU A 1 80 ? 0.755 -4.487 0.812 1.00 96.88 80 GLU A C 1
ATOM 628 O O . GLU A 1 80 ? 1.834 -4.309 0.237 1.00 96.88 80 GLU A O 1
ATOM 633 N N . LEU A 1 81 ? -0.372 -3.882 0.421 1.00 98.00 81 LEU A N 1
ATOM 634 C CA . LEU A 1 81 ? -0.414 -2.939 -0.697 1.00 98.00 81 LEU A CA 1
ATOM 635 C C . LEU A 1 81 ? 0.421 -1.683 -0.421 1.00 98.00 81 LEU A C 1
ATOM 637 O O . LEU A 1 81 ? 1.179 -1.278 -1.297 1.00 98.00 81 LEU A O 1
ATOM 641 N N . ALA A 1 82 ? 0.352 -1.111 0.786 1.00 98.44 82 ALA A N 1
ATOM 642 C CA . ALA A 1 82 ? 1.155 0.053 1.172 1.00 98.44 82 ALA A CA 1
ATOM 643 C C . ALA A 1 82 ? 2.660 -0.244 1.105 1.00 98.44 82 ALA A C 1
ATOM 645 O O . ALA A 1 82 ? 3.441 0.576 0.622 1.00 98.44 82 ALA A O 1
ATOM 646 N N . ILE A 1 83 ? 3.081 -1.432 1.553 1.00 98.12 83 ILE A N 1
ATOM 647 C CA . ILE A 1 83 ? 4.481 -1.864 1.452 1.00 98.12 83 ILE A CA 1
ATOM 648 C C . ILE A 1 83 ? 4.884 -2.012 -0.020 1.00 98.12 83 ILE A C 1
ATOM 650 O O . ILE A 1 83 ? 5.966 -1.563 -0.405 1.00 98.12 83 ILE A O 1
ATOM 654 N N . ALA A 1 84 ? 4.026 -2.611 -0.850 1.00 97.62 84 ALA A N 1
ATOM 655 C CA . ALA A 1 84 ? 4.289 -2.796 -2.273 1.00 97.62 84 ALA A CA 1
ATOM 656 C C . ALA A 1 84 ? 4.423 -1.456 -3.016 1.00 97.62 84 ALA A C 1
ATOM 658 O O . ALA A 1 84 ? 5.399 -1.254 -3.742 1.00 97.62 84 ALA A O 1
ATOM 659 N N . THR A 1 85 ? 3.494 -0.520 -2.806 1.00 98.12 85 THR A N 1
ATOM 660 C CA . THR A 1 85 ? 3.534 0.802 -3.446 1.00 98.12 85 THR A CA 1
ATOM 661 C C . THR A 1 85 ? 4.725 1.618 -2.957 1.00 98.12 85 THR A C 1
ATOM 663 O O . THR A 1 85 ? 5.434 2.189 -3.779 1.00 98.12 85 THR A O 1
ATOM 666 N N . ASN A 1 86 ? 5.043 1.589 -1.659 1.00 98.06 86 ASN A N 1
ATOM 667 C CA . ASN A 1 86 ? 6.229 2.259 -1.123 1.00 98.06 86 ASN A CA 1
ATOM 668 C C . ASN A 1 86 ? 7.532 1.692 -1.717 1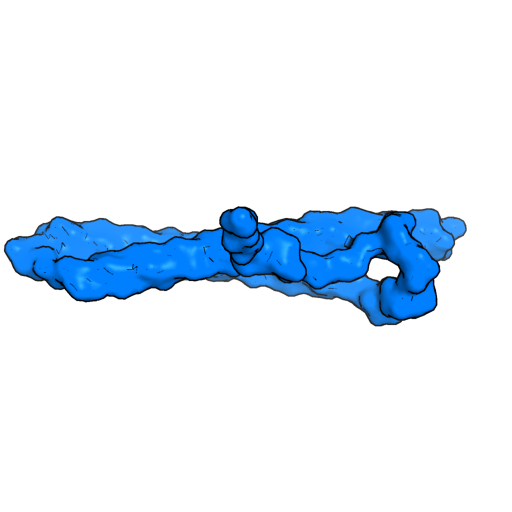.00 98.06 86 ASN A C 1
ATOM 670 O O . ASN A 1 86 ? 8.450 2.433 -2.070 1.00 98.06 86 ASN A O 1
ATOM 674 N N . LYS A 1 87 ? 7.634 0.365 -1.859 1.00 96.44 87 LYS A N 1
ATOM 675 C CA . LYS A 1 87 ? 8.789 -0.290 -2.493 1.00 96.44 87 LYS A CA 1
ATOM 676 C C . LYS A 1 87 ? 8.958 0.166 -3.946 1.00 96.44 87 LYS A C 1
ATOM 678 O O . LYS A 1 87 ? 10.076 0.495 -4.346 1.00 96.44 87 LYS A O 1
ATOM 683 N N . ILE A 1 88 ? 7.869 0.201 -4.719 1.00 96.88 88 ILE A N 1
ATOM 684 C CA . ILE A 1 88 ? 7.888 0.673 -6.110 1.00 96.88 88 ILE A CA 1
ATOM 685 C C . ILE A 1 88 ? 8.279 2.150 -6.172 1.00 96.88 88 ILE A C 1
ATOM 687 O O . ILE A 1 88 ? 9.166 2.485 -6.951 1.00 96.88 88 ILE A O 1
ATOM 691 N N . ALA A 1 89 ? 7.682 3.005 -5.334 1.00 97.00 89 ALA A N 1
ATOM 692 C CA . ALA A 1 89 ? 7.982 4.434 -5.295 1.00 97.00 89 ALA A CA 1
ATOM 693 C C . ALA A 1 89 ? 9.480 4.678 -5.084 1.00 97.00 89 ALA A C 1
ATOM 695 O O . ALA A 1 89 ? 10.116 5.356 -5.883 1.00 97.00 89 ALA A O 1
ATOM 696 N N . ASN A 1 90 ? 10.079 4.021 -4.087 1.00 95.50 90 ASN A N 1
ATOM 697 C CA . ASN A 1 90 ? 11.512 4.135 -3.820 1.00 95.50 90 ASN A CA 1
ATOM 698 C C . ASN A 1 90 ? 12.370 3.670 -5.008 1.00 95.50 90 ASN A C 1
ATOM 700 O O . ASN A 1 90 ? 13.302 4.364 -5.413 1.00 95.50 90 ASN A O 1
ATOM 704 N N . SER A 1 91 ? 12.060 2.508 -5.591 1.00 94.69 91 SER A N 1
ATOM 705 C CA . SER A 1 91 ? 12.788 1.992 -6.759 1.00 94.69 91 SER A CA 1
ATOM 706 C C . SER A 1 91 ? 12.678 2.929 -7.970 1.00 94.69 91 SER A C 1
ATOM 708 O O . SER A 1 91 ? 13.669 3.151 -8.674 1.00 94.69 91 SER A O 1
ATOM 710 N N . ALA A 1 92 ? 11.502 3.522 -8.175 1.00 95.25 92 ALA A N 1
ATOM 711 C CA . ALA A 1 92 ? 11.224 4.456 -9.252 1.00 95.25 92 ALA A CA 1
ATOM 712 C C . ALA A 1 92 ? 11.977 5.775 -9.045 1.00 95.25 92 ALA A C 1
ATOM 714 O O . ALA A 1 92 ? 12.689 6.202 -9.948 1.00 95.25 92 ALA A O 1
ATOM 715 N N . THR A 1 93 ? 11.954 6.349 -7.840 1.00 95.81 93 THR A N 1
ATOM 716 C CA . THR A 1 93 ? 12.714 7.562 -7.495 1.00 95.81 93 THR A CA 1
ATOM 717 C C . THR A 1 93 ? 14.205 7.395 -7.787 1.00 95.81 93 THR A C 1
ATOM 719 O O . THR A 1 93 ? 14.813 8.238 -8.449 1.00 95.81 93 THR A O 1
ATOM 722 N N . TYR A 1 94 ? 14.805 6.276 -7.364 1.00 93.88 94 TYR A N 1
ATOM 723 C CA . TYR A 1 94 ? 16.213 5.998 -7.666 1.00 93.88 94 TYR A CA 1
ATOM 724 C C . TYR A 1 94 ? 16.475 5.822 -9.163 1.00 93.88 94 TYR A C 1
ATOM 726 O O . TYR A 1 94 ? 17.489 6.304 -9.670 1.00 93.88 94 TYR A O 1
ATOM 734 N N . SER A 1 95 ? 15.582 5.126 -9.869 1.00 93.19 95 SER A N 1
ATOM 735 C CA . SER A 1 95 ? 15.705 4.906 -11.311 1.00 93.19 95 SER A CA 1
ATOM 736 C C . SER A 1 95 ? 15.579 6.209 -12.097 1.00 93.19 95 SER A C 1
ATOM 738 O O . SER A 1 95 ? 16.354 6.414 -13.029 1.00 93.19 95 SER A O 1
ATOM 740 N N . SER A 1 96 ? 14.676 7.106 -11.688 1.00 92.88 96 SER A N 1
ATOM 741 C CA . SER A 1 96 ? 14.511 8.436 -12.278 1.00 92.88 96 SER A CA 1
ATOM 742 C C . SER A 1 96 ? 15.775 9.266 -12.107 1.00 92.88 96 SER A C 1
ATOM 744 O O . SER A 1 96 ? 16.383 9.655 -13.098 1.00 92.88 96 SER A O 1
ATOM 746 N N . GLY A 1 97 ? 16.263 9.421 -10.871 1.00 92.25 97 GLY A N 1
ATOM 747 C CA . GLY A 1 97 ? 17.471 10.207 -10.611 1.00 92.25 97 GLY A CA 1
ATOM 748 C C . GLY A 1 97 ? 18.705 9.676 -11.349 1.00 92.25 97 GLY A C 1
ATOM 749 O O . GLY A 1 97 ? 19.506 10.452 -11.864 1.00 92.25 97 GLY A O 1
ATOM 750 N N . TYR A 1 98 ? 18.853 8.352 -11.462 1.00 90.25 98 TYR A N 1
ATOM 751 C CA . TYR A 1 98 ? 19.954 7.758 -12.227 1.00 90.25 98 TYR A CA 1
ATOM 752 C C . TYR A 1 98 ? 19.793 7.939 -13.745 1.00 90.25 98 TYR A C 1
ATOM 754 O O . TYR A 1 98 ? 20.789 8.104 -14.451 1.00 90.25 98 TYR A O 1
ATOM 762 N N . LYS A 1 99 ? 18.560 7.889 -14.264 1.00 87.88 99 LYS A N 1
ATOM 763 C CA . LYS A 1 99 ? 18.254 8.148 -15.678 1.00 87.88 99 LYS A CA 1
ATOM 764 C C . LYS A 1 99 ? 18.547 9.598 -16.041 1.00 87.88 99 LYS A C 1
ATOM 766 O O . LYS A 1 99 ? 19.237 9.830 -17.030 1.00 87.88 99 LYS A O 1
ATOM 771 N N . ASP A 1 100 ? 18.109 10.538 -15.213 1.00 87.56 100 ASP A N 1
ATOM 772 C CA . ASP A 1 100 ? 18.344 11.967 -15.411 1.00 87.56 100 ASP A CA 1
ATOM 773 C C . ASP A 1 100 ? 19.839 12.287 -15.369 1.00 87.56 100 ASP A C 1
ATOM 775 O O . ASP A 1 100 ? 20.350 12.927 -16.281 1.00 87.56 100 ASP A O 1
ATOM 779 N N . ALA A 1 101 ? 20.576 11.734 -14.400 1.00 87.44 101 ALA A N 1
ATOM 780 C CA . ALA A 1 101 ? 22.025 11.915 -14.300 1.00 87.44 101 ALA A CA 1
ATOM 781 C C . ALA A 1 101 ? 22.821 11.357 -15.496 1.00 87.44 101 ALA A C 1
ATOM 783 O O . ALA A 1 101 ? 23.957 11.766 -15.701 1.00 87.44 101 ALA A O 1
ATOM 784 N N . LYS A 1 102 ? 22.264 10.412 -16.267 1.00 78.88 102 LYS A N 1
ATOM 785 C CA . LYS A 1 102 ? 22.892 9.889 -17.494 1.00 78.88 102 LYS A CA 1
ATOM 786 C C . LYS A 1 102 ? 22.557 10.688 -18.752 1.00 78.88 102 LYS A C 1
ATOM 788 O O . LYS A 1 102 ? 23.226 10.492 -19.763 1.00 78.88 102 LYS A O 1
ATOM 793 N N . ASN A 1 103 ? 21.514 11.513 -18.708 1.00 71.06 103 ASN A N 1
ATOM 794 C CA . ASN A 1 103 ? 21.117 12.380 -19.817 1.00 71.06 103 ASN A CA 1
ATOM 795 C C . ASN A 1 103 ? 21.769 13.776 -19.742 1.00 71.06 103 ASN A C 1
ATOM 797 O O . ASN A 1 103 ? 21.530 14.589 -20.635 1.00 71.06 103 ASN A O 1
ATOM 801 N N . VAL A 1 104 ? 22.557 14.051 -18.695 1.00 55.84 104 VAL A N 1
ATOM 802 C CA . VAL A 1 104 ? 23.411 15.244 -18.532 1.00 55.84 104 VAL A CA 1
ATOM 803 C C . VAL A 1 104 ? 24.841 14.895 -18.926 1.00 55.84 104 VAL A C 1
ATOM 805 O O . VAL A 1 104 ? 25.473 15.730 -19.608 1.00 55.84 104 VAL A O 1
#

Radius of gyration: 18.68 Å; chains: 1; bounding box: 46×39×48 Å